Protein AF-A0A917KI06-F1 (afdb_monomer_lite)

Foldseek 3Di:
DDDDDDDDDDDDDPPDPPPPPPPDPPPPPQLVVCLVCLVVCVVVLCVLPVQQDPVQSVVCSSPLVSQLVCCCVRVVDDSVVSNVSSVVSSVVD

Structure (mmCIF, N/CA/C/O backbone):
data_AF-A0A917KI06-F1
#
_entry.id   AF-A0A917KI06-F1
#
loop_
_atom_site.group_PDB
_atom_site.id
_atom_site.type_symbol
_atom_site.label_atom_id
_atom_site.label_alt_id
_atom_site.label_comp_id
_atom_site.label_asym_id
_atom_site.label_entity_id
_atom_site.label_seq_id
_atom_site.pdbx_PDB_ins_code
_atom_site.Cartn_x
_atom_site.Cartn_y
_atom_site.Cartn_z
_atom_site.occupancy
_atom_site.B_iso_or_equiv
_atom_site.auth_seq_id
_atom_site.auth_comp_id
_atom_site.auth_asym_id
_atom_site.auth_atom_id
_atom_site.pdbx_PDB_model_num
ATOM 1 N N . MET A 1 1 ? 62.573 -52.413 13.502 1.00 49.34 1 MET A N 1
ATOM 2 C CA . MET A 1 1 ? 63.610 -52.027 12.520 1.00 49.34 1 MET A CA 1
ATOM 3 C C . MET A 1 1 ? 63.178 -52.623 11.187 1.00 49.34 1 MET A C 1
ATOM 5 O O . MET A 1 1 ? 63.042 -53.829 11.133 1.00 49.34 1 MET A O 1
ATOM 9 N N . SER A 1 2 ? 62.824 -51.910 10.128 1.00 46.91 2 SER A N 1
ATOM 10 C CA . SER A 1 2 ? 62.838 -50.477 9.880 1.00 46.91 2 SER A CA 1
ATOM 11 C C . SER A 1 2 ? 61.827 -50.175 8.767 1.00 46.91 2 SER A C 1
ATOM 13 O O . SER A 1 2 ? 61.776 -50.875 7.764 1.00 46.91 2 SER A O 1
ATOM 15 N N . SER A 1 3 ? 61.033 -49.138 9.019 1.00 51.22 3 SER A N 1
ATOM 16 C CA . SER A 1 3 ? 60.696 -48.047 8.102 1.00 51.22 3 SER A CA 1
ATOM 17 C C . SER A 1 3 ? 60.134 -48.386 6.714 1.00 51.22 3 SER A C 1
ATOM 19 O O . SER A 1 3 ? 60.866 -48.605 5.753 1.00 51.22 3 SER A O 1
ATOM 21 N N . GLY A 1 4 ? 58.800 -48.307 6.627 1.00 51.59 4 GLY A N 1
ATOM 22 C CA . GLY A 1 4 ? 58.042 -48.141 5.388 1.00 51.59 4 GLY A CA 1
ATOM 23 C C . GLY A 1 4 ? 58.323 -46.802 4.694 1.00 51.59 4 GLY A C 1
ATOM 24 O O . GLY A 1 4 ? 58.724 -45.820 5.318 1.00 51.59 4 GLY A O 1
ATOM 25 N N . ALA A 1 5 ? 58.142 -46.823 3.377 1.00 56.97 5 ALA A N 1
ATOM 26 C CA . ALA A 1 5 ? 58.606 -45.847 2.406 1.00 56.97 5 ALA A CA 1
ATOM 27 C C . ALA A 1 5 ? 57.858 -44.501 2.409 1.00 56.97 5 ALA A C 1
ATOM 29 O O . ALA A 1 5 ? 56.638 -44.430 2.543 1.00 56.97 5 ALA A O 1
ATOM 30 N N . THR A 1 6 ? 58.633 -43.448 2.152 1.00 54.50 6 THR A N 1
ATOM 31 C CA . THR A 1 6 ? 58.212 -42.096 1.768 1.00 54.50 6 THR A CA 1
ATOM 32 C C . THR A 1 6 ? 57.640 -42.076 0.348 1.00 54.50 6 THR A C 1
ATOM 34 O O . THR A 1 6 ? 58.281 -42.566 -0.580 1.00 54.50 6 THR A O 1
ATOM 37 N N . LEU A 1 7 ? 56.503 -41.400 0.154 1.00 56.41 7 LEU A N 1
ATOM 38 C CA . LEU A 1 7 ? 56.070 -40.854 -1.138 1.00 56.41 7 LEU A CA 1
ATOM 39 C C . LEU A 1 7 ? 55.689 -39.371 -0.962 1.00 56.41 7 LEU A C 1
ATOM 41 O O . LEU A 1 7 ? 54.820 -39.077 -0.142 1.00 56.41 7 LEU A O 1
ATOM 45 N N . PRO A 1 8 ? 56.287 -38.430 -1.721 1.00 49.97 8 PRO A N 1
ATOM 46 C CA . PRO A 1 8 ? 55.848 -37.041 -1.767 1.00 49.97 8 PRO A CA 1
ATOM 47 C C . PRO A 1 8 ? 54.888 -36.838 -2.948 1.00 49.97 8 PRO A C 1
ATOM 49 O O . PRO A 1 8 ? 55.300 -36.635 -4.089 1.00 49.97 8 PRO A O 1
ATOM 52 N N . GLY A 1 9 ? 53.586 -36.900 -2.673 1.00 49.91 9 GLY A N 1
ATOM 53 C CA . GLY A 1 9 ? 52.541 -36.546 -3.631 1.00 49.91 9 GLY A CA 1
ATOM 54 C C . GLY A 1 9 ? 52.232 -35.054 -3.574 1.00 49.91 9 GLY A C 1
ATOM 55 O O . GLY A 1 9 ? 51.514 -34.600 -2.689 1.00 49.91 9 GLY A O 1
ATOM 56 N N . HIS A 1 10 ? 52.768 -34.298 -4.532 1.00 55.28 10 HIS A N 1
ATOM 57 C CA . HIS A 1 10 ? 52.301 -32.958 -4.883 1.00 55.28 10 HIS A CA 1
ATOM 58 C C . HIS A 1 10 ? 50.817 -33.023 -5.278 1.00 55.28 10 HIS A C 1
ATOM 60 O O . HIS A 1 10 ? 50.475 -33.477 -6.366 1.00 55.28 10 HIS A O 1
ATOM 66 N N . GLY A 1 11 ? 49.942 -32.546 -4.398 1.00 50.31 11 GLY A N 1
ATOM 67 C CA . GLY A 1 11 ? 48.524 -32.347 -4.665 1.00 50.31 11 GLY A CA 1
ATOM 68 C C . GLY A 1 11 ? 48.170 -30.905 -4.358 1.00 50.31 11 GLY A C 1
ATOM 69 O O . GLY A 1 11 ? 47.892 -30.553 -3.218 1.00 50.31 11 GLY A O 1
ATOM 70 N N . ARG A 1 12 ? 48.244 -30.064 -5.387 1.00 57.41 12 ARG A N 1
ATOM 71 C CA . ARG A 1 12 ? 47.749 -28.689 -5.386 1.00 57.41 12 ARG A CA 1
ATOM 72 C C . ARG A 1 12 ? 46.280 -28.706 -4.961 1.00 57.41 12 ARG A C 1
ATOM 74 O O . ARG A 1 12 ? 45.430 -29.077 -5.759 1.00 57.41 12 ARG A O 1
ATOM 81 N N . SER A 1 13 ? 45.992 -28.299 -3.731 1.00 49.28 13 SER A N 1
ATOM 82 C CA . SER A 1 13 ? 44.653 -27.848 -3.370 1.00 49.28 13 SER A CA 1
ATOM 83 C C . SER A 1 13 ? 44.708 -26.335 -3.255 1.00 49.28 13 SER A C 1
ATOM 85 O O . SER A 1 13 ? 44.993 -25.760 -2.206 1.00 49.28 13 SER A O 1
ATOM 87 N N . CYS A 1 14 ? 44.529 -25.693 -4.404 1.00 51.44 14 CYS A N 1
ATOM 88 C CA . CYS A 1 14 ? 43.996 -24.348 -4.485 1.00 51.44 14 CYS A CA 1
ATOM 89 C C . CYS A 1 14 ? 42.579 -24.407 -3.912 1.00 51.44 14 CYS A C 1
ATOM 91 O O . CYS A 1 14 ? 41.624 -24.642 -4.646 1.00 51.44 14 CYS A O 1
ATOM 93 N N . ILE A 1 15 ? 42.473 -24.268 -2.588 1.00 61.47 15 ILE A N 1
ATOM 94 C CA . ILE A 1 15 ? 41.189 -24.010 -1.953 1.00 61.47 15 ILE A CA 1
ATOM 95 C C . ILE A 1 15 ? 40.687 -22.672 -2.476 1.00 61.47 15 ILE A C 1
ATOM 97 O O . ILE A 1 15 ? 41.363 -21.642 -2.438 1.00 61.47 15 ILE A O 1
ATOM 101 N N . GLU A 1 16 ? 39.530 -22.782 -3.093 1.00 53.12 16 GLU A N 1
ATOM 102 C CA . GLU A 1 16 ? 38.907 -21.798 -3.937 1.00 53.12 16 GLU A CA 1
ATOM 103 C C . GLU A 1 16 ? 38.581 -20.543 -3.133 1.00 53.12 16 GLU A C 1
ATOM 105 O O . GLU A 1 16 ? 38.057 -20.590 -2.018 1.00 53.12 16 GLU A O 1
ATOM 110 N N . ALA A 1 17 ? 38.886 -19.401 -3.742 1.00 55.31 17 ALA A N 1
ATOM 111 C CA . ALA A 1 17 ? 38.266 -18.141 -3.404 1.00 55.31 17 ALA A CA 1
ATOM 112 C C . ALA A 1 17 ? 36.761 -18.268 -3.672 1.00 55.31 17 ALA A C 1
ATOM 114 O O . ALA A 1 17 ? 36.281 -17.952 -4.756 1.00 55.31 17 ALA A O 1
ATOM 115 N N . THR A 1 18 ? 36.006 -18.740 -2.687 1.00 54.94 18 THR A N 1
ATOM 116 C CA . THR A 1 18 ? 34.570 -18.496 -2.635 1.00 54.94 18 THR A CA 1
ATOM 117 C C . THR A 1 18 ? 34.369 -17.239 -1.809 1.00 54.94 18 THR A C 1
ATOM 119 O O . THR A 1 18 ? 34.257 -17.266 -0.584 1.00 54.94 18 THR A O 1
ATOM 122 N N . THR A 1 19 ? 34.403 -16.112 -2.517 1.00 53.72 19 THR A N 1
ATOM 123 C CA . THR A 1 19 ? 33.871 -14.829 -2.069 1.00 53.72 19 THR A CA 1
ATOM 124 C C . THR A 1 19 ? 32.565 -15.074 -1.328 1.00 53.72 19 THR A C 1
ATOM 126 O O . THR A 1 19 ? 31.589 -15.550 -1.902 1.00 53.72 19 THR A O 1
ATOM 129 N N . SER A 1 20 ? 32.593 -14.778 -0.031 1.00 47.31 20 SER A N 1
ATOM 130 C CA . SER A 1 20 ? 31.429 -14.714 0.838 1.00 47.31 20 SER A CA 1
ATOM 131 C C . SER A 1 20 ? 30.377 -13.821 0.180 1.00 47.31 20 SER A C 1
ATOM 133 O O . SER A 1 20 ? 30.526 -12.598 0.147 1.00 47.31 20 SER A O 1
ATOM 135 N N . VAL A 1 21 ? 29.333 -14.431 -0.381 1.00 50.66 21 VAL A N 1
ATOM 136 C CA . VAL A 1 21 ? 28.100 -13.736 -0.749 1.00 50.66 21 VAL A CA 1
ATOM 137 C C . VAL A 1 21 ? 27.352 -13.425 0.544 1.00 50.66 21 VAL A C 1
ATOM 139 O O . VAL A 1 21 ? 26.442 -14.130 0.967 1.00 50.66 21 VAL A O 1
ATOM 142 N N . ALA A 1 22 ? 27.792 -12.367 1.219 1.00 50.25 22 ALA A N 1
ATOM 143 C CA . ALA A 1 22 ? 27.016 -11.708 2.254 1.00 50.25 22 ALA A CA 1
ATOM 144 C C . ALA A 1 22 ? 25.927 -10.867 1.574 1.00 50.25 22 ALA A C 1
ATOM 146 O O . ALA A 1 22 ? 26.002 -9.642 1.537 1.00 50.25 22 ALA A O 1
ATOM 147 N N . GLU A 1 23 ? 24.931 -11.533 0.992 1.00 47.50 23 GLU A N 1
ATOM 148 C CA . GLU A 1 23 ? 23.683 -10.885 0.606 1.00 47.50 23 GLU A CA 1
ATOM 149 C C . GLU A 1 23 ? 22.636 -11.210 1.667 1.00 47.50 23 GLU A C 1
ATOM 151 O O . GLU A 1 23 ? 22.045 -12.286 1.727 1.00 47.50 23 GLU A O 1
ATOM 156 N N . THR A 1 24 ? 22.514 -10.241 2.568 1.00 44.53 24 THR A N 1
ATOM 157 C CA . THR A 1 24 ? 21.532 -10.047 3.627 1.00 44.53 24 THR A CA 1
ATOM 158 C C . THR A 1 24 ? 20.152 -10.594 3.264 1.00 44.53 24 THR A C 1
ATOM 160 O O . THR A 1 24 ? 19.337 -9.908 2.651 1.00 44.53 24 THR A O 1
ATOM 163 N N . GLN A 1 25 ? 19.850 -11.816 3.697 1.00 50.19 25 GLN A N 1
ATOM 164 C CA . GLN A 1 25 ? 18.483 -12.322 3.730 1.00 50.19 25 GLN A CA 1
ATOM 165 C C . GLN A 1 25 ? 17.966 -12.258 5.166 1.00 50.19 25 GLN A C 1
ATOM 167 O O . GLN A 1 25 ? 17.900 -13.253 5.877 1.00 50.19 25 GLN A O 1
ATOM 172 N N . GLU A 1 26 ? 17.585 -11.053 5.582 1.00 48.12 26 GLU A N 1
ATOM 173 C CA . GLU A 1 26 ? 16.787 -10.828 6.786 1.00 48.12 26 GLU A CA 1
ATOM 174 C C . GLU A 1 26 ? 15.528 -10.042 6.388 1.00 48.12 26 GLU A C 1
ATOM 176 O O . GLU A 1 26 ? 15.350 -8.879 6.721 1.00 48.12 26 GLU A O 1
ATOM 181 N N . ASN A 1 27 ? 14.670 -10.655 5.564 1.00 51.75 27 ASN A N 1
ATOM 182 C CA . ASN A 1 27 ? 13.407 -10.045 5.117 1.00 51.75 27 ASN A CA 1
ATOM 183 C C . ASN A 1 27 ? 12.171 -10.886 5.498 1.00 51.75 27 ASN A C 1
ATOM 185 O O . ASN A 1 27 ? 11.074 -10.628 5.016 1.00 51.75 27 ASN A O 1
ATOM 189 N N . ALA A 1 28 ? 12.335 -11.897 6.361 1.00 48.81 28 ALA A N 1
ATOM 190 C CA . ALA A 1 28 ? 11.266 -12.828 6.740 1.00 48.81 28 ALA A CA 1
ATOM 191 C C . ALA A 1 28 ? 10.490 -12.428 8.013 1.00 48.81 28 ALA A C 1
ATOM 193 O O . ALA A 1 28 ? 9.468 -13.032 8.310 1.00 48.81 28 ALA A O 1
ATOM 194 N N . MET A 1 29 ? 10.942 -11.415 8.762 1.00 54.19 29 MET A N 1
ATOM 195 C CA . MET A 1 29 ? 10.366 -11.075 10.077 1.00 54.19 29 MET A CA 1
ATOM 196 C C . MET A 1 29 ? 9.352 -9.914 10.054 1.00 54.19 29 MET A C 1
ATOM 198 O O . MET A 1 29 ? 8.635 -9.725 11.031 1.00 54.19 29 MET A O 1
ATOM 202 N N . ASN A 1 30 ? 9.271 -9.113 8.981 1.00 55.75 30 ASN A N 1
ATOM 203 C CA . ASN A 1 30 ? 8.485 -7.867 9.006 1.00 55.75 30 ASN A CA 1
ATOM 204 C C . ASN A 1 30 ? 7.012 -8.058 8.581 1.00 55.75 30 ASN A C 1
ATOM 206 O O . ASN A 1 30 ? 6.118 -7.437 9.151 1.00 55.75 30 ASN A 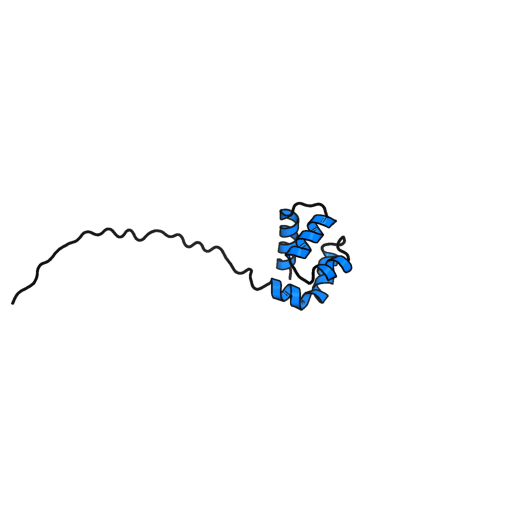O 1
ATOM 210 N N . SER A 1 31 ? 6.725 -8.979 7.651 1.00 62.34 31 SER A N 1
ATOM 211 C CA . SE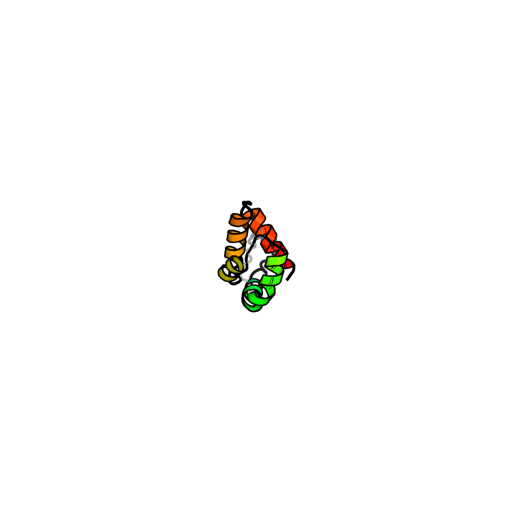R A 1 31 ? 5.357 -9.201 7.147 1.00 62.34 31 SER A CA 1
ATOM 212 C C . SER A 1 31 ? 4.373 -9.678 8.224 1.00 62.34 31 SER A C 1
ATOM 214 O O . SER A 1 31 ? 3.200 -9.310 8.183 1.00 62.34 31 SER A O 1
ATOM 216 N N . ASP A 1 32 ? 4.850 -10.431 9.219 1.00 67.00 32 ASP A N 1
ATOM 217 C CA . ASP A 1 32 ? 4.033 -10.884 10.353 1.00 67.00 32 ASP A CA 1
ATOM 218 C C . ASP A 1 32 ? 3.602 -9.706 11.250 1.00 67.00 32 ASP A C 1
ATOM 220 O O . ASP A 1 32 ? 2.462 -9.635 11.714 1.00 67.00 32 ASP A O 1
ATOM 224 N N . MET A 1 33 ? 4.480 -8.708 11.414 1.00 71.94 33 MET A N 1
ATOM 225 C CA . MET A 1 33 ? 4.180 -7.483 12.163 1.00 71.94 33 MET A CA 1
ATOM 226 C C . MET A 1 33 ? 3.125 -6.629 11.450 1.00 71.94 33 MET A C 1
ATOM 228 O O . MET A 1 33 ? 2.249 -6.051 12.101 1.00 71.94 33 MET A O 1
ATOM 232 N N . ILE A 1 34 ? 3.170 -6.581 10.115 1.00 77.38 34 ILE A N 1
ATOM 233 C CA . ILE A 1 34 ? 2.203 -5.833 9.306 1.00 77.38 34 ILE A CA 1
ATOM 234 C C . ILE A 1 34 ? 0.816 -6.455 9.409 1.00 77.38 34 ILE A C 1
ATOM 236 O O . ILE A 1 34 ? -0.146 -5.728 9.639 1.00 77.38 34 ILE A O 1
ATOM 240 N N . ALA A 1 35 ? 0.708 -7.778 9.284 1.00 77.69 35 ALA A N 1
ATOM 241 C CA . ALA A 1 35 ? -0.561 -8.485 9.432 1.00 77.69 35 ALA A CA 1
ATOM 242 C C . ALA A 1 35 ? -1.121 -8.349 10.860 1.00 77.69 35 ALA A C 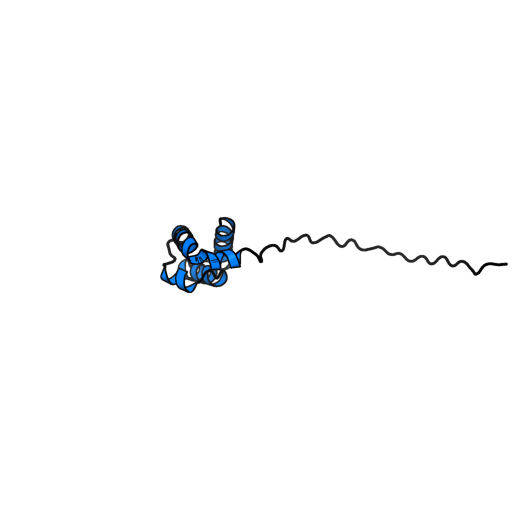1
ATOM 244 O O . ALA A 1 35 ? -2.297 -8.025 11.037 1.00 77.69 35 ALA A O 1
ATOM 245 N N . GLY A 1 36 ? -0.274 -8.511 11.883 1.00 81.38 36 GLY A N 1
ATOM 246 C CA . GLY A 1 36 ? -0.679 -8.405 13.288 1.00 81.38 36 GLY A CA 1
ATOM 247 C C . GLY A 1 36 ? -1.125 -7.000 13.702 1.00 81.38 36 GLY A C 1
ATOM 248 O O . GLY A 1 36 ? -2.079 -6.853 14.467 1.00 81.38 36 GLY A O 1
ATOM 249 N N . ASN A 1 37 ? -0.483 -5.957 13.170 1.00 82.62 37 ASN A N 1
ATOM 250 C CA . ASN A 1 37 ? -0.805 -4.564 13.488 1.00 82.62 37 ASN A CA 1
ATOM 251 C C . ASN A 1 37 ? -1.585 -3.853 12.366 1.00 82.62 37 ASN A C 1
ATOM 253 O O . ASN A 1 37 ? -1.740 -2.629 12.406 1.00 82.62 37 ASN A O 1
ATOM 257 N N . TRP A 1 38 ? -2.110 -4.599 11.383 1.00 85.56 38 TRP A N 1
ATOM 258 C CA . TRP A 1 38 ? -2.686 -4.052 10.148 1.00 85.56 38 TRP A CA 1
ATOM 259 C C . TRP A 1 38 ? -3.739 -2.984 10.417 1.00 85.56 38 TRP A C 1
ATOM 261 O O . TRP A 1 38 ? -3.706 -1.915 9.826 1.00 85.56 38 TRP A O 1
ATOM 271 N N . LYS A 1 39 ? -4.618 -3.223 11.393 1.00 83.25 39 LYS A N 1
ATOM 272 C CA . LYS A 1 39 ? -5.697 -2.301 11.770 1.00 83.25 39 LYS A CA 1
ATOM 273 C C . LYS A 1 39 ? -5.213 -0.930 12.265 1.00 83.25 39 LYS A C 1
ATOM 275 O O . LYS A 1 39 ? -5.956 0.039 12.160 1.00 83.25 39 LYS A O 1
ATOM 280 N N . GLN A 1 40 ? -4.006 -0.843 12.823 1.00 84.75 40 GLN A N 1
ATOM 281 C CA . GLN A 1 40 ? -3.388 0.441 13.177 1.00 84.75 40 GLN A CA 1
ATOM 282 C C . GLN A 1 40 ? -2.597 1.022 12.005 1.00 84.75 40 GLN A C 1
ATOM 284 O O . GLN A 1 40 ? -2.560 2.235 11.801 1.00 84.75 40 GLN A O 1
ATOM 289 N N . LEU A 1 41 ? -1.978 0.145 11.218 1.00 85.94 41 LEU A N 1
ATOM 290 C CA . LEU A 1 41 ? -1.187 0.504 10.053 1.00 85.94 41 LEU A CA 1
ATOM 291 C C . LEU A 1 41 ? -2.036 1.048 8.903 1.00 85.94 41 LEU A C 1
ATOM 293 O O . LEU A 1 41 ? -1.572 1.949 8.214 1.00 85.94 41 LEU A O 1
ATOM 297 N N . THR A 1 42 ? -3.281 0.599 8.734 1.00 85.56 42 THR A N 1
ATOM 298 C CA . THR A 1 42 ? -4.210 1.093 7.705 1.00 85.56 42 THR A CA 1
ATOM 299 C C . THR A 1 42 ? -4.391 2.607 7.756 1.00 85.56 42 THR A C 1
ATOM 301 O O . THR A 1 42 ? -4.477 3.230 6.702 1.00 85.56 42 THR A O 1
ATOM 304 N N . GLY A 1 43 ? -4.355 3.227 8.941 1.00 86.88 43 GLY A N 1
ATOM 305 C CA . GLY A 1 43 ? -4.337 4.688 9.071 1.00 86.88 43 GLY A CA 1
ATOM 306 C C . GLY A 1 43 ? -3.129 5.316 8.370 1.00 86.88 43 GLY A C 1
ATOM 307 O O . GLY A 1 43 ? -3.295 6.154 7.487 1.00 86.88 43 GLY A O 1
ATOM 308 N N . LYS A 1 44 ? -1.921 4.821 8.671 1.00 86.12 44 LYS A N 1
ATOM 309 C CA . LYS A 1 44 ? -0.675 5.275 8.031 1.00 86.12 44 LYS A CA 1
ATOM 310 C C . LYS A 1 44 ? -0.635 4.970 6.532 1.00 86.12 44 LYS A C 1
ATOM 312 O O . LYS A 1 44 ? -0.131 5.776 5.758 1.00 86.12 44 LYS A O 1
ATOM 317 N N . VAL A 1 45 ? -1.154 3.813 6.113 1.00 86.69 45 VAL A N 1
ATOM 318 C CA . VAL A 1 45 ? -1.257 3.432 4.693 1.00 86.69 45 VAL A CA 1
ATOM 319 C C . VAL A 1 45 ? -2.189 4.402 3.967 1.00 86.69 45 VAL A C 1
ATOM 321 O O . VAL A 1 45 ? -1.858 4.868 2.887 1.00 86.69 45 VAL A O 1
ATOM 324 N N . LYS A 1 46 ? -3.324 4.769 4.562 1.00 86.25 46 LYS A N 1
ATOM 325 C CA . LYS A 1 46 ? -4.255 5.751 3.993 1.00 86.25 46 LYS A CA 1
ATOM 326 C C . LYS A 1 46 ? -3.646 7.149 3.901 1.00 86.25 46 LYS A C 1
ATOM 328 O O . LYS A 1 46 ? -3.904 7.856 2.934 1.00 86.25 46 LYS A O 1
ATOM 333 N N . GLU A 1 47 ? -2.835 7.545 4.880 1.00 87.06 47 GLU A N 1
ATOM 334 C CA . GLU A 1 47 ? -2.087 8.806 4.830 1.00 87.06 47 GLU A CA 1
ATOM 335 C C . GLU A 1 47 ? -1.024 8.795 3.724 1.00 87.06 47 GLU A C 1
ATOM 337 O O . GLU A 1 47 ? -0.923 9.760 2.967 1.00 87.06 47 GLU A O 1
ATOM 342 N N . GLN A 1 48 ? -0.274 7.696 3.586 1.00 85.44 48 GLN A N 1
ATOM 343 C CA . GLN A 1 48 ? 0.756 7.555 2.553 1.00 85.44 48 GLN A CA 1
ATOM 344 C C . GLN A 1 48 ? 0.149 7.453 1.147 1.00 85.44 48 GLN A C 1
ATOM 346 O O . GLN A 1 48 ? 0.599 8.086 0.193 1.00 85.44 48 GLN A O 1
ATOM 351 N N . TRP A 1 49 ? -0.920 6.675 1.021 1.00 89.19 49 TRP A N 1
ATOM 352 C CA . TRP A 1 49 ? -1.632 6.439 -0.220 1.00 89.19 49 TRP A CA 1
ATOM 35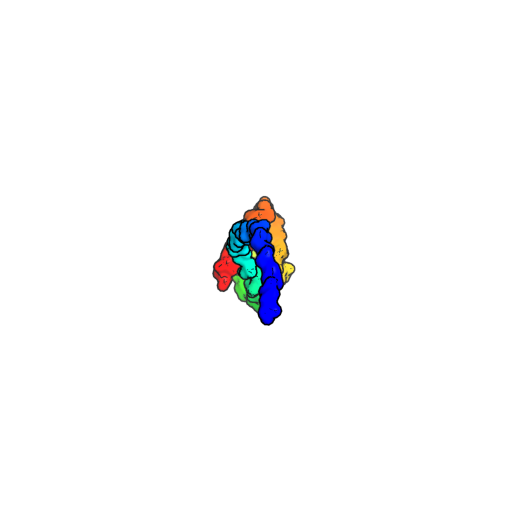3 C C . TRP A 1 49 ? -3.077 6.912 -0.096 1.00 89.19 49 TRP A C 1
ATOM 355 O O . TRP A 1 49 ? -4.007 6.113 -0.036 1.00 89.19 49 TRP A O 1
ATOM 365 N N . GLY A 1 50 ? -3.287 8.230 -0.142 1.00 86.44 50 GLY A N 1
ATOM 366 C CA . GLY A 1 50 ? -4.626 8.835 -0.066 1.00 86.44 50 GLY A CA 1
ATOM 367 C C . GLY A 1 50 ? -5.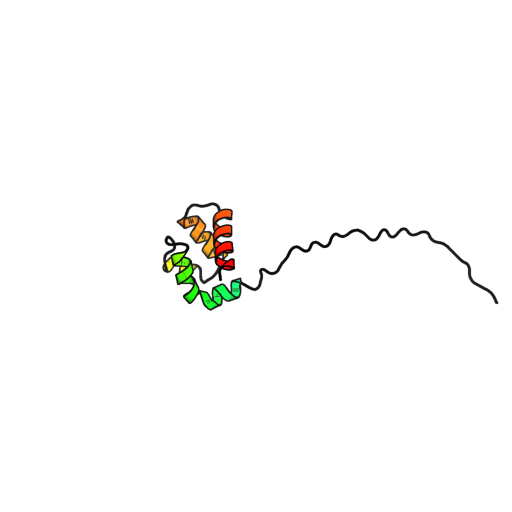618 8.404 -1.160 1.00 86.44 50 GLY A C 1
ATOM 368 O O . GLY A 1 50 ? -6.797 8.743 -1.078 1.00 86.44 50 GLY A O 1
ATOM 369 N N . LYS A 1 51 ? -5.175 7.664 -2.192 1.00 83.50 51 LYS A N 1
ATOM 370 C CA . LYS A 1 51 ? -6.060 7.036 -3.193 1.00 83.50 51 LYS A CA 1
ATOM 371 C C . LYS A 1 51 ? -6.551 5.638 -2.805 1.00 83.50 51 LYS A C 1
ATOM 373 O O . LYS A 1 51 ? -7.480 5.138 -3.454 1.00 83.50 51 LYS A O 1
ATOM 378 N N . LEU A 1 52 ? -5.921 5.000 -1.820 1.00 86.44 52 LEU A N 1
ATOM 379 C CA . LEU A 1 52 ? -6.396 3.748 -1.243 1.00 86.44 52 LEU A CA 1
ATOM 380 C C . LEU A 1 52 ? -7.524 4.062 -0.263 1.00 86.44 52 LEU A C 1
ATOM 382 O O . LEU A 1 52 ? -7.400 4.914 0.618 1.00 86.44 52 LEU A O 1
ATOM 386 N N . THR A 1 53 ? -8.647 3.382 -0.445 1.00 84.50 53 THR A N 1
ATOM 387 C CA . THR A 1 53 ? -9.816 3.501 0.425 1.00 84.50 53 THR A CA 1
ATOM 388 C C . THR A 1 53 ? -9.761 2.455 1.534 1.00 84.50 53 THR A C 1
ATOM 390 O O . THR A 1 53 ? -9.105 1.431 1.385 1.00 84.50 53 THR A O 1
ATOM 393 N N . ASP A 1 54 ? -10.485 2.677 2.637 1.00 84.50 54 ASP A N 1
ATOM 394 C CA . ASP A 1 54 ? -10.594 1.701 3.741 1.00 84.50 54 ASP A CA 1
ATOM 395 C C . ASP A 1 54 ? -11.000 0.298 3.253 1.00 84.50 54 ASP A C 1
ATOM 397 O O . ASP A 1 54 ? -10.548 -0.707 3.793 1.00 84.50 54 ASP A O 1
ATOM 401 N N . ASP A 1 55 ? -11.802 0.239 2.187 1.00 86.62 55 ASP A N 1
ATOM 402 C CA . ASP A 1 55 ? -12.195 -0.998 1.514 1.00 86.62 55 ASP A CA 1
ATOM 403 C C . ASP A 1 55 ? -10.991 -1.721 0.880 1.00 86.62 55 ASP A C 1
ATOM 405 O O . ASP A 1 55 ? -10.754 -2.891 1.174 1.00 86.62 55 ASP A O 1
ATOM 409 N N . ASP A 1 56 ? -10.151 -1.009 0.113 1.00 85.81 56 ASP A N 1
ATOM 410 C CA . ASP A 1 56 ? -8.919 -1.570 -0.460 1.00 85.81 56 ASP A CA 1
ATOM 411 C C . ASP A 1 56 ? -7.995 -2.090 0.644 1.00 85.81 56 ASP A C 1
ATOM 413 O O . ASP A 1 56 ? -7.475 -3.200 0.557 1.00 85.81 56 ASP A O 1
ATOM 417 N N . LEU A 1 57 ? -7.828 -1.300 1.708 1.00 85.00 57 LEU A N 1
ATOM 418 C CA . LEU A 1 57 ? -6.998 -1.643 2.860 1.00 85.00 57 LEU A CA 1
ATOM 419 C C . LEU A 1 57 ? -7.527 -2.865 3.608 1.00 85.00 57 LEU A C 1
ATOM 421 O O . LEU A 1 57 ? -6.748 -3.705 4.051 1.00 85.00 57 LEU A O 1
ATOM 425 N N . THR A 1 58 ? -8.843 -3.001 3.715 1.00 84.56 58 THR A N 1
ATOM 426 C CA . THR A 1 58 ? -9.469 -4.175 4.324 1.00 84.56 58 THR A CA 1
ATOM 427 C C . THR A 1 58 ? -9.208 -5.423 3.486 1.00 84.56 58 THR A C 1
ATOM 429 O O . THR A 1 58 ? -8.834 -6.446 4.049 1.00 84.56 58 THR A O 1
ATOM 432 N N . VAL A 1 59 ? -9.307 -5.334 2.154 1.00 84.56 59 VAL A N 1
ATOM 433 C CA . VAL A 1 59 ? -9.033 -6.468 1.250 1.00 84.56 59 VAL A CA 1
ATOM 434 C C . VAL A 1 59 ? -7.556 -6.871 1.248 1.00 84.56 59 VAL A C 1
ATOM 436 O O . VAL A 1 59 ? -7.231 -8.043 1.066 1.00 84.56 59 VAL A O 1
ATOM 439 N N . ILE A 1 60 ? -6.650 -5.917 1.464 1.00 84.88 60 ILE A N 1
ATOM 440 C CA . ILE A 1 60 ? -5.214 -6.192 1.541 1.00 84.88 60 ILE A CA 1
ATOM 441 C C . ILE A 1 60 ? -4.872 -7.097 2.736 1.00 84.88 60 ILE A C 1
ATOM 443 O O . ILE A 1 60 ? -3.960 -7.913 2.620 1.00 84.88 60 ILE A O 1
ATOM 447 N N . GLU A 1 61 ? -5.585 -6.982 3.864 1.00 82.56 61 GLU A N 1
ATOM 448 C CA . GLU A 1 61 ? -5.359 -7.776 5.091 1.00 82.56 61 GLU A CA 1
ATOM 449 C C . GLU A 1 61 ? -3.886 -7.820 5.561 1.00 82.56 61 GLU A C 1
ATOM 451 O O . GLU A 1 61 ? -3.413 -8.823 6.093 1.00 82.56 61 GLU A O 1
ATOM 456 N N . GLY A 1 62 ? -3.116 -6.758 5.316 1.00 78.12 62 GLY A N 1
ATOM 457 C CA . GLY A 1 62 ? -1.689 -6.705 5.654 1.00 78.12 62 GLY A CA 1
ATOM 458 C C . GLY A 1 62 ? -0.769 -7.515 4.750 1.00 78.12 62 GLY A C 1
ATOM 459 O O . GLY A 1 62 ? 0.413 -7.667 5.049 1.00 78.12 62 GLY A O 1
ATOM 460 N N . LYS A 1 63 ? -1.270 -8.003 3.613 1.00 84.31 63 LYS A N 1
ATOM 461 C CA . LYS A 1 63 ? -0.464 -8.702 2.611 1.00 84.31 63 LYS A CA 1
ATOM 462 C C . LYS A 1 63 ? 0.225 -7.690 1.702 1.00 84.31 63 LYS A C 1
ATOM 464 O O . LYS A 1 63 ? -0.427 -7.010 0.910 1.00 84.31 63 LYS A O 1
ATOM 469 N N . ARG A 1 64 ? 1.559 -7.657 1.747 1.00 83.25 64 ARG A N 1
ATOM 470 C CA . ARG A 1 64 ? 2.398 -6.821 0.871 1.00 83.25 64 ARG A CA 1
ATOM 471 C C . ARG A 1 64 ? 2.003 -6.938 -0.606 1.00 83.25 64 ARG A C 1
ATOM 473 O O . ARG A 1 64 ? 1.805 -5.922 -1.261 1.00 83.25 64 ARG A O 1
ATOM 480 N N . ASP A 1 65 ? 1.819 -8.159 -1.109 1.00 84.31 65 ASP A N 1
ATOM 481 C CA . ASP A 1 65 ? 1.438 -8.419 -2.507 1.00 84.31 65 ASP A CA 1
ATOM 482 C C . ASP A 1 65 ? 0.117 -7.743 -2.904 1.00 84.31 65 ASP A C 1
ATOM 484 O O . ASP A 1 65 ? 0.013 -7.137 -3.970 1.00 84.31 65 ASP A O 1
ATOM 488 N N . GLN A 1 66 ? -0.885 -7.792 -2.020 1.00 87.44 66 GLN A N 1
ATOM 489 C CA . GLN A 1 66 ? -2.172 -7.139 -2.259 1.00 87.44 66 GLN A CA 1
ATOM 490 C C . GLN A 1 66 ? -2.022 -5.617 -2.247 1.00 87.44 66 GLN A C 1
ATOM 492 O O . GLN A 1 66 ? -2.623 -4.937 -3.077 1.00 87.44 66 GLN A O 1
ATOM 497 N N . LEU A 1 67 ? -1.202 -5.073 -1.339 1.00 86.94 67 LEU A N 1
ATOM 498 C CA . LEU A 1 67 ? -0.934 -3.636 -1.280 1.00 86.94 67 LEU A CA 1
ATOM 499 C C . LEU A 1 67 ? -0.258 -3.154 -2.568 1.00 86.94 67 LEU A C 1
ATOM 501 O O . LEU A 1 67 ? -0.702 -2.172 -3.157 1.00 86.94 67 LEU A O 1
ATOM 505 N N . VAL A 1 68 ? 0.757 -3.877 -3.045 1.00 89.31 68 VAL A N 1
ATOM 506 C CA . VAL A 1 68 ? 1.443 -3.591 -4.315 1.00 89.31 68 VAL A CA 1
ATOM 507 C C . VAL A 1 68 ? 0.461 -3.646 -5.486 1.00 89.31 68 VAL A C 1
ATOM 509 O O . VAL A 1 68 ? 0.449 -2.721 -6.298 1.00 89.31 68 VAL A O 1
ATOM 512 N N . GLY A 1 69 ? -0.395 -4.672 -5.552 1.00 89.94 69 GLY A N 1
ATOM 513 C CA . GLY A 1 69 ? -1.421 -4.804 -6.592 1.00 89.94 69 GLY A CA 1
ATOM 514 C C . GLY A 1 69 ? -2.403 -3.632 -6.597 1.00 89.94 69 GLY A C 1
ATOM 515 O O . GLY A 1 69 ? -2.580 -2.972 -7.620 1.00 89.94 69 GLY A O 1
ATOM 516 N N . ARG A 1 70 ? -2.951 -3.276 -5.429 1.00 89.19 70 ARG A N 1
ATOM 517 C CA . ARG A 1 70 ? -3.867 -2.133 -5.297 1.00 89.19 70 ARG A CA 1
ATOM 518 C C . ARG A 1 70 ? -3.188 -0.813 -5.634 1.00 89.19 70 ARG A C 1
ATOM 520 O O . ARG A 1 70 ? -3.780 0.013 -6.321 1.00 89.19 70 ARG A O 1
ATOM 527 N N . VAL A 1 71 ? -1.950 -0.595 -5.195 1.00 88.75 71 VAL A N 1
ATOM 528 C CA . VAL A 1 71 ? -1.190 0.614 -5.544 1.00 88.75 71 VAL A CA 1
ATOM 529 C C . VAL A 1 71 ? -0.950 0.672 -7.056 1.00 88.75 71 VAL A C 1
ATOM 531 O O . VAL A 1 71 ? -1.191 1.713 -7.666 1.00 88.75 71 VAL A O 1
ATOM 534 N N . GLN A 1 72 ? -0.559 -0.437 -7.682 1.00 90.12 72 GLN A N 1
ATOM 535 C CA . GLN A 1 72 ? -0.392 -0.537 -9.132 1.00 90.12 72 GLN A CA 1
ATOM 536 C C . GLN A 1 72 ? -1.690 -0.197 -9.882 1.00 90.12 72 GLN A C 1
ATOM 538 O O . GLN A 1 72 ? -1.658 0.632 -10.791 1.00 90.12 72 GLN A O 1
ATOM 543 N N . GLU A 1 73 ? -2.831 -0.765 -9.486 1.00 88.44 73 GLU A N 1
ATOM 544 C CA . GLU A 1 73 ? -4.131 -0.529 -10.130 1.00 88.44 73 GLU A CA 1
ATOM 545 C C . GLU A 1 73 ? -4.655 0.899 -9.909 1.00 88.44 73 GLU A C 1
ATOM 547 O O . GLU A 1 73 ? -5.147 1.542 -10.837 1.00 88.44 73 GLU A O 1
ATOM 552 N N . ARG A 1 74 ? -4.538 1.429 -8.685 1.00 86.38 74 ARG A N 1
ATOM 553 C CA . ARG A 1 74 ? -5.100 2.739 -8.302 1.00 86.38 74 ARG A CA 1
ATOM 554 C C . ARG A 1 74 ? -4.257 3.913 -8.780 1.00 86.38 74 ARG A C 1
ATOM 556 O O . ARG A 1 74 ? -4.800 4.983 -9.074 1.00 86.38 74 ARG A O 1
ATOM 563 N N . TYR A 1 75 ? -2.940 3.739 -8.827 1.00 84.94 75 TYR A N 1
ATOM 564 C CA . TYR A 1 75 ? -2.013 4.772 -9.284 1.00 84.94 75 TYR A CA 1
ATOM 565 C C . TYR A 1 75 ? -1.600 4.595 -10.747 1.00 84.94 75 TYR A C 1
ATOM 567 O O . TYR A 1 75 ? -1.091 5.549 -11.329 1.00 84.94 75 TYR A O 1
ATOM 575 N N . GLY A 1 76 ? -1.843 3.430 -11.358 1.00 88.19 76 GLY A N 1
ATOM 576 C CA . GLY A 1 76 ? -1.458 3.152 -12.744 1.00 88.19 76 GLY A CA 1
ATOM 577 C C . GLY A 1 76 ? 0.059 3.138 -12.948 1.00 88.19 76 GLY A C 1
ATOM 578 O O . GLY A 1 76 ? 0.542 3.541 -14.003 1.00 88.19 76 GLY A O 1
ATOM 579 N N . ILE A 1 77 ? 0.816 2.739 -11.922 1.00 89.06 77 ILE A N 1
ATOM 580 C CA . ILE A 1 77 ? 2.286 2.733 -11.938 1.00 89.06 77 ILE A CA 1
ATOM 581 C C . ILE A 1 77 ? 2.840 1.336 -12.219 1.00 89.06 77 ILE A C 1
ATOM 583 O O . ILE A 1 77 ? 2.150 0.333 -12.062 1.00 89.06 77 ILE A O 1
ATOM 587 N N . ALA A 1 78 ? 4.107 1.256 -12.625 1.00 92.62 78 ALA A N 1
ATOM 588 C CA . ALA A 1 78 ? 4.785 -0.027 -12.788 1.00 92.62 78 ALA A CA 1
ATOM 589 C C . ALA A 1 78 ? 4.876 -0.781 -11.450 1.00 92.62 78 ALA A C 1
ATOM 591 O O . ALA A 1 78 ? 5.046 -0.159 -10.400 1.00 92.62 78 ALA A O 1
ATOM 592 N N . LYS A 1 79 ? 4.832 -2.120 -11.509 1.00 85.88 79 LYS A N 1
ATOM 593 C CA . LYS A 1 79 ? 4.962 -2.997 -10.334 1.00 85.88 79 LYS A CA 1
ATOM 594 C C . LYS A 1 79 ? 6.200 -2.650 -9.500 1.00 85.88 79 LYS A C 1
ATOM 596 O O . LYS A 1 79 ? 6.072 -2.475 -8.301 1.00 85.88 79 LYS A O 1
ATOM 601 N N . ASP A 1 80 ? 7.342 -2.422 -10.146 1.00 89.06 80 ASP A N 1
ATOM 602 C CA . ASP A 1 80 ? 8.589 -1.987 -9.501 1.00 89.06 80 ASP A CA 1
ATOM 603 C C . ASP A 1 80 ? 8.409 -0.723 -8.636 1.00 89.06 80 ASP A C 1
ATOM 605 O O . ASP A 1 80 ? 8.789 -0.695 -7.469 1.00 89.06 80 ASP A O 1
ATOM 609 N N . LYS A 1 81 ? 7.711 0.295 -9.159 1.00 89.31 81 LYS A N 1
ATOM 610 C CA . LYS A 1 81 ? 7.413 1.527 -8.414 1.00 89.31 81 LYS A CA 1
ATOM 611 C C . LYS A 1 81 ? 6.399 1.337 -7.295 1.00 89.31 81 LYS A C 1
ATOM 613 O O . LYS A 1 81 ? 6.467 2.052 -6.296 1.00 89.31 81 LYS A O 1
ATOM 618 N N . ALA A 1 82 ? 5.462 0.408 -7.448 1.00 89.94 82 ALA A N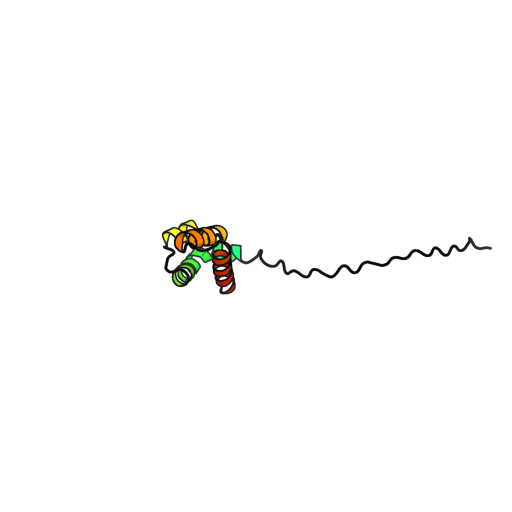 1
ATOM 619 C CA . ALA A 1 82 ? 4.563 0.033 -6.364 1.00 89.94 82 ALA A CA 1
ATOM 620 C C . ALA A 1 82 ? 5.323 -0.725 -5.264 1.00 89.94 82 ALA A C 1
ATOM 622 O O . ALA A 1 82 ? 5.186 -0.391 -4.090 1.00 89.94 82 ALA A O 1
ATOM 623 N N . GLU A 1 83 ? 6.183 -1.676 -5.631 1.00 89.88 83 GLU A N 1
ATOM 624 C CA . GLU A 1 83 ? 7.029 -2.427 -4.701 1.00 89.88 83 GLU A CA 1
ATOM 625 C C . GLU A 1 83 ? 8.017 -1.532 -3.954 1.00 89.88 83 GLU A C 1
ATOM 627 O O . GLU A 1 83 ? 8.182 -1.702 -2.750 1.00 89.88 83 GLU A O 1
ATOM 632 N N . GLU A 1 84 ? 8.634 -0.558 -4.625 1.00 90.19 84 GLU A N 1
ATOM 633 C CA . GLU A 1 84 ? 9.538 0.420 -4.008 1.00 90.19 84 GLU A CA 1
ATOM 634 C C . GLU A 1 84 ? 8.809 1.253 -2.945 1.00 90.19 84 GLU A C 1
ATOM 636 O O . GLU A 1 84 ? 9.301 1.399 -1.825 1.00 90.19 84 GLU A O 1
ATOM 641 N N . GLN A 1 85 ? 7.605 1.747 -3.256 1.00 88.44 85 GLN A N 1
ATOM 642 C CA . GLN A 1 85 ? 6.793 2.505 -2.301 1.00 88.44 85 GLN A CA 1
ATOM 643 C C . GLN A 1 85 ? 6.361 1.655 -1.112 1.00 88.44 85 GLN A C 1
ATOM 645 O O . GLN A 1 85 ? 6.474 2.096 0.031 1.00 88.44 85 GLN A O 1
ATOM 650 N N . VAL A 1 86 ? 5.885 0.437 -1.373 1.00 87.38 86 VAL A N 1
ATOM 651 C CA . VAL A 1 86 ? 5.464 -0.481 -0.315 1.00 87.38 86 VAL A CA 1
ATOM 652 C C . VAL A 1 86 ? 6.653 -0.858 0.559 1.00 87.38 86 VAL A C 1
ATOM 654 O O . VAL A 1 86 ? 6.583 -0.702 1.772 1.00 87.38 86 VAL A O 1
ATOM 657 N N . SER A 1 87 ? 7.789 -1.209 -0.039 1.00 87.31 87 SER A N 1
ATOM 658 C CA . SER A 1 87 ? 9.010 -1.509 0.704 1.00 87.31 87 SER A CA 1
ATOM 659 C C . SER A 1 87 ? 9.525 -0.315 1.504 1.00 87.31 87 SER A C 1
ATOM 661 O O . SER A 1 87 ? 10.088 -0.509 2.579 1.00 87.31 87 SER A O 1
ATOM 663 N N . SER A 1 88 ? 9.390 0.907 0.983 1.00 87.44 88 SER A N 1
ATOM 664 C CA . SER A 1 88 ? 9.771 2.127 1.697 1.00 87.44 88 SER A CA 1
ATOM 665 C C . SER A 1 88 ? 8.873 2.356 2.908 1.00 87.44 88 SER A C 1
ATOM 667 O O . SER A 1 88 ? 9.367 2.685 3.983 1.00 87.44 88 SER A O 1
ATOM 669 N N . TRP A 1 89 ? 7.570 2.125 2.749 1.00 86.25 89 TRP A N 1
ATOM 670 C CA . TRP A 1 89 ? 6.609 2.200 3.839 1.00 86.25 89 TRP A CA 1
ATOM 671 C C . TRP A 1 89 ? 6.890 1.151 4.918 1.00 86.25 89 TRP A C 1
ATOM 673 O O . TRP A 1 89 ? 6.968 1.518 6.083 1.00 86.25 89 TRP A O 1
ATOM 683 N N . GLU A 1 90 ? 7.141 -0.106 4.544 1.00 81.19 90 GLU A N 1
ATOM 684 C CA . GLU A 1 90 ? 7.493 -1.183 5.484 1.00 81.19 90 GLU A CA 1
ATOM 685 C C . GLU A 1 90 ? 8.762 -0.868 6.286 1.00 81.19 90 GLU A C 1
ATOM 687 O O . GLU A 1 90 ? 8.844 -1.186 7.465 1.00 81.19 90 GLU A O 1
ATOM 692 N N . LYS A 1 91 ? 9.741 -0.189 5.673 1.00 82.12 91 LYS A N 1
ATOM 693 C CA . LYS A 1 91 ? 10.959 0.276 6.360 1.00 82.12 91 LYS A CA 1
ATOM 694 C C . LYS A 1 91 ? 10.730 1.456 7.311 1.00 82.12 91 LYS A C 1
ATOM 696 O O . LYS A 1 91 ? 11.612 1.751 8.111 1.00 82.12 91 LYS A O 1
ATOM 701 N N . GLN A 1 92 ? 9.611 2.169 7.183 1.00 79.44 92 GLN A N 1
ATOM 702 C CA . GLN A 1 92 ? 9.230 3.277 8.067 1.00 79.44 92 GLN A CA 1
ATOM 703 C C . GLN A 1 92 ? 8.346 2.829 9.244 1.00 79.44 92 GLN A C 1
ATOM 705 O O . GLN A 1 92 ? 7.956 3.673 10.060 1.00 79.44 92 GLN A O 1
ATOM 710 N N . LEU A 1 93 ? 7.998 1.540 9.313 1.00 72.06 93 LEU A N 1
ATOM 711 C CA . LEU A 1 93 ? 7.292 0.925 10.439 1.00 72.06 93 LEU A CA 1
ATOM 712 C C . LEU A 1 93 ? 8.269 0.485 11.526 1.00 72.06 93 LEU A C 1
ATOM 714 O O . LEU A 1 93 ? 7.914 0.721 12.703 1.00 72.06 93 LEU A O 1
#

Radius of gyration: 26.57 Å; chains: 1; bounding box: 76×61×26 Å

InterPro domains:
  IPR008462 CsbD-like domain [PF05532] (32-83)
  IPR036629 YjbJ superfamily [G3DSA:1.10.1470.10] (29-93)
  IPR036629 YjbJ superfamily [SSF69047] (29-92)
  IPR050423 UPF0337 stress response protein [PTHR34977] (29-92)

Organism: NCBI:txid287609

Secondary structure (DSSP, 8-state):
---PPP---------------------SSHHHHHHHTHHHHHHHHHHHTTTS-HHHHHHHTT-HHHHHHHHHHHHT--HHHHHHHHHHHHHT-

Sequence (93 aa):
MSSGATLPGHGRSCIEATTSVAETQENAMNSDMIAGNWKQLTGKVKEQWGKLTDDDLTVIEGKRDQLVGRVQERYGIAKDKAEEQVSSWEKQL

pLDDT: mean 74.17, std 16.1, range [44.53, 92.62]